Protein AF-A0A7Y6PC56-F1 (afdb_monomer)

Secondary structure (DSSP, 8-state):
-HHHHHHHHHHHHHHHHHHHHHHHHHPPPPTTS---HHHHHHHHHHHHHHHHHHHHHHHHHHHTT-S--------

Structure (mmCIF, N/CA/C/O backbone):
data_AF-A0A7Y6PC56-F1
#
_entry.id   AF-A0A7Y6PC56-F1
#
loop_
_atom_site.group_PDB
_atom_site.id
_atom_site.type_symbol
_atom_site.label_atom_id
_atom_site.label_alt_id
_atom_site.label_comp_id
_atom_site.label_asym_id
_atom_site.label_entity_id
_atom_site.label_seq_id
_atom_site.pdbx_PDB_ins_code
_atom_site.Cartn_x
_atom_site.Cartn_y
_atom_site.Cartn_z
_atom_site.occupancy
_atom_site.B_iso_or_equiv
_atom_site.auth_seq_id
_atom_site.auth_comp_id
_atom_site.auth_asym_id
_atom_site.auth_atom_id
_atom_site.pdbx_PDB_model_num
ATOM 1 N N . MET A 1 1 ? -16.790 8.187 19.817 1.00 55.25 1 MET A N 1
ATOM 2 C CA . MET A 1 1 ? -16.507 8.881 18.535 1.00 55.25 1 MET A CA 1
ATOM 3 C C . MET A 1 1 ? -15.038 8.810 18.106 1.00 55.25 1 MET A C 1
ATOM 5 O O . MET A 1 1 ? -14.793 8.337 17.007 1.00 55.25 1 MET A O 1
ATOM 9 N N . LYS A 1 2 ? -14.055 9.157 18.957 1.00 62.22 2 LYS A N 1
ATOM 10 C CA . LYS A 1 2 ? -12.612 9.115 18.603 1.00 62.22 2 LYS A CA 1
ATOM 11 C C . LYS A 1 2 ? -12.118 7.771 18.028 1.00 62.22 2 LYS A C 1
ATOM 13 O O . LYS A 1 2 ? -11.411 7.768 17.031 1.00 62.22 2 LYS A O 1
ATOM 18 N N . LYS A 1 3 ? -12.539 6.631 18.597 1.00 68.12 3 LYS A N 1
ATOM 19 C CA . LYS A 1 3 ? -12.168 5.292 18.089 1.00 68.12 3 LYS A CA 1
ATOM 20 C C . LYS A 1 3 ? -12.674 5.015 16.666 1.00 68.12 3 LYS A C 1
ATOM 22 O O . LYS A 1 3 ? -11.922 4.465 15.877 1.00 68.12 3 LYS A O 1
ATOM 27 N N . LYS A 1 4 ? -13.892 5.458 16.318 1.00 70.88 4 LYS A N 1
ATOM 28 C CA . LYS A 1 4 ? -14.424 5.312 14.951 1.00 70.88 4 LYS A CA 1
ATOM 29 C C . LYS A 1 4 ? -13.633 6.147 13.944 1.00 70.88 4 LYS A C 1
ATOM 31 O O . LYS A 1 4 ? -13.331 5.652 12.871 1.00 70.88 4 LYS A O 1
ATOM 36 N N . ILE A 1 5 ? -13.236 7.369 14.308 1.00 79.94 5 ILE A N 1
ATOM 37 C CA . ILE A 1 5 ? -12.405 8.227 13.443 1.00 79.94 5 ILE A CA 1
ATOM 38 C C . ILE A 1 5 ? -11.055 7.557 13.158 1.00 79.94 5 ILE A C 1
ATOM 40 O O . ILE A 1 5 ? -10.607 7.542 12.019 1.00 79.94 5 ILE A O 1
ATOM 44 N N . ILE A 1 6 ? -10.436 6.951 14.176 1.00 80.44 6 ILE A N 1
ATOM 45 C CA . ILE A 1 6 ? -9.167 6.225 14.021 1.00 80.44 6 ILE A CA 1
ATOM 46 C C . ILE A 1 6 ? -9.343 4.992 13.124 1.00 80.44 6 ILE A C 1
ATOM 48 O O . ILE A 1 6 ? -8.527 4.772 12.238 1.00 80.44 6 ILE A O 1
ATOM 52 N N . GLN A 1 7 ? -10.413 4.215 13.310 1.00 78.50 7 GLN A N 1
ATOM 53 C CA . GLN A 1 7 ? -10.721 3.047 12.475 1.00 78.50 7 GLN A CA 1
ATOM 54 C C . GLN A 1 7 ? -10.921 3.429 10.999 1.00 78.50 7 GLN A C 1
ATOM 56 O O . GLN A 1 7 ? -10.348 2.801 10.112 1.00 78.50 7 GLN A O 1
ATOM 61 N N . TRP A 1 8 ? -11.686 4.490 10.737 1.00 82.75 8 TRP A N 1
ATOM 62 C CA . TRP A 1 8 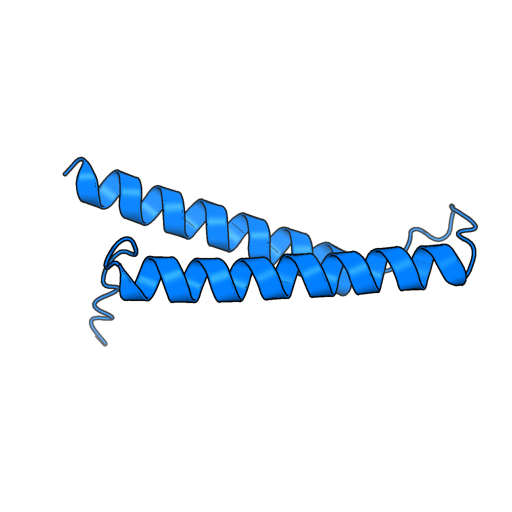? -11.878 5.027 9.389 1.00 82.75 8 TRP A CA 1
ATOM 63 C C . TRP A 1 8 ? -10.579 5.578 8.798 1.00 82.75 8 TRP A C 1
ATOM 65 O O . TRP A 1 8 ? -10.271 5.297 7.647 1.00 82.75 8 TRP A O 1
ATOM 75 N N . GLY A 1 9 ? -9.775 6.288 9.594 1.00 85.69 9 GLY A N 1
ATOM 76 C CA . GLY A 1 9 ? -8.455 6.754 9.172 1.00 85.69 9 GLY A CA 1
ATOM 77 C C . GLY A 1 9 ? -7.540 5.600 8.758 1.00 85.69 9 GLY A C 1
ATOM 78 O O . GLY A 1 9 ? -6.931 5.653 7.694 1.00 85.69 9 GLY A O 1
ATOM 79 N N . LEU A 1 10 ? -7.496 4.522 9.547 1.00 84.19 10 LEU A N 1
ATOM 80 C CA . LEU A 1 10 ? -6.719 3.320 9.228 1.00 84.19 10 LEU A CA 1
ATOM 81 C C . LEU A 1 10 ? -7.227 2.624 7.959 1.00 84.19 10 LEU A C 1
ATOM 83 O O . LEU A 1 10 ? -6.417 2.192 7.142 1.00 84.19 10 LEU A O 1
ATOM 87 N N . MET A 1 11 ? -8.547 2.556 7.765 1.00 84.69 11 MET A N 1
ATOM 88 C CA . MET A 1 11 ? -9.151 2.011 6.547 1.00 84.69 11 MET A CA 1
ATOM 89 C C . MET A 1 11 ? -8.774 2.837 5.310 1.00 84.69 11 MET A C 1
ATOM 91 O O . MET A 1 11 ? -8.348 2.266 4.310 1.00 84.69 11 MET A O 1
ATOM 95 N N . THR A 1 12 ? -8.856 4.168 5.386 1.00 87.00 12 THR A N 1
ATOM 96 C CA . THR A 1 12 ? -8.477 5.064 4.284 1.00 87.00 12 THR A CA 1
ATOM 97 C C . THR A 1 12 ? -6.989 4.968 3.961 1.00 87.00 12 THR A C 1
ATOM 99 O O . THR A 1 12 ? -6.628 4.917 2.790 1.00 87.00 12 THR A O 1
ATOM 102 N N . VAL A 1 13 ? -6.119 4.891 4.973 1.00 89.50 13 VAL A N 1
ATOM 103 C CA . VAL A 1 13 ? -4.667 4.745 4.773 1.00 89.50 13 VAL A CA 1
ATOM 104 C C . VAL A 1 13 ? -4.331 3.410 4.111 1.00 89.50 13 VAL A C 1
ATOM 106 O O . VAL A 1 13 ? -3.561 3.390 3.155 1.00 89.50 13 VAL A O 1
ATOM 109 N N . LEU A 1 14 ? -4.929 2.304 4.566 1.00 88.50 14 LEU A N 1
ATOM 110 C CA . LEU A 1 14 ? -4.748 0.993 3.932 1.00 88.50 14 LEU A CA 1
ATOM 111 C C . LEU A 1 14 ? -5.302 0.972 2.501 1.00 88.50 14 LEU A C 1
ATOM 113 O O . LEU A 1 14 ? -4.667 0.416 1.610 1.00 88.50 14 LEU A O 1
ATOM 117 N N . GLY A 1 15 ? -6.451 1.607 2.263 1.00 87.88 15 GLY A N 1
ATOM 118 C CA . GLY A 1 15 ? -7.041 1.733 0.931 1.00 87.88 15 GLY A CA 1
ATOM 119 C C . GLY A 1 15 ? -6.165 2.542 -0.025 1.00 87.88 15 GLY A C 1
ATOM 120 O O . GLY A 1 15 ? -5.898 2.090 -1.136 1.00 87.88 15 GLY A O 1
ATOM 121 N N . LEU A 1 16 ? -5.659 3.697 0.418 1.00 91.44 16 LEU A N 1
ATOM 122 C CA . LEU A 1 16 ? -4.722 4.525 -0.347 1.00 91.44 16 LEU A CA 1
ATOM 123 C C . LEU A 1 16 ? -3.421 3.775 -0.637 1.00 91.44 16 LEU A C 1
ATOM 125 O O . LEU A 1 16 ? -2.972 3.766 -1.778 1.00 91.44 16 LEU A O 1
ATOM 129 N N . TRP A 1 17 ? -2.844 3.102 0.361 1.00 91.69 17 TRP A N 1
ATOM 130 C CA . TRP A 1 17 ? -1.641 2.287 0.178 1.00 91.69 17 TRP A CA 1
ATOM 131 C C . TRP A 1 17 ? -1.867 1.194 -0.869 1.00 91.69 17 TRP A C 1
ATOM 133 O O . TRP A 1 17 ? -1.066 1.039 -1.797 1.00 91.69 17 TRP A O 1
ATOM 143 N N . GLY A 1 18 ? -2.959 0.438 -0.727 1.00 89.88 18 GLY A N 1
ATOM 144 C CA . GLY A 1 18 ? -3.331 -0.630 -1.647 1.00 89.88 18 GLY A CA 1
ATOM 145 C C . GLY A 1 18 ? -3.544 -0.110 -3.066 1.00 89.88 18 GLY A C 1
ATOM 146 O O . GLY A 1 18 ? -2.996 -0.687 -4.002 1.00 89.88 18 GLY A O 1
ATOM 147 N N . MET A 1 19 ? -4.256 1.011 -3.225 1.00 89.75 19 MET A N 1
ATOM 148 C CA . MET A 1 19 ? -4.461 1.655 -4.525 1.00 89.75 19 MET A CA 1
ATOM 149 C C . MET A 1 19 ? -3.153 2.113 -5.161 1.00 89.75 19 MET A C 1
ATOM 151 O O . MET A 1 19 ? -2.937 1.820 -6.329 1.00 89.75 19 MET A O 1
ATOM 155 N N . VAL A 1 20 ? -2.266 2.785 -4.422 1.00 88.81 20 VAL A N 1
ATOM 156 C CA . VAL A 1 20 ? -0.971 3.234 -4.962 1.00 88.81 20 VAL A CA 1
ATOM 157 C C . VAL A 1 20 ? -0.130 2.037 -5.398 1.00 88.81 20 VAL A C 1
ATOM 159 O O . VAL A 1 20 ? 0.403 2.028 -6.503 1.00 88.81 20 VAL A O 1
ATOM 162 N N . SER A 1 21 ? -0.062 0.989 -4.575 1.00 88.19 21 SER A N 1
ATOM 163 C CA . SER A 1 21 ? 0.685 -0.228 -4.919 1.00 88.19 21 SER A CA 1
ATOM 164 C C . SER A 1 21 ? 0.094 -0.936 -6.144 1.00 88.19 21 SER A C 1
ATOM 166 O O . SER A 1 21 ? 0.840 -1.407 -6.999 1.00 88.19 21 SER A O 1
ATOM 168 N N . PHE A 1 22 ? -1.236 -0.965 -6.269 1.00 87.00 22 PHE A N 1
ATOM 169 C CA . PHE A 1 22 ? -1.920 -1.497 -7.447 1.00 87.00 22 PHE A CA 1
ATOM 170 C C . PHE A 1 22 ? -1.682 -0.638 -8.692 1.00 87.00 22 PHE A C 1
ATOM 172 O O . PHE A 1 22 ? -1.437 -1.176 -9.764 1.00 87.00 22 PHE A O 1
ATOM 179 N N . MET A 1 23 ? -1.701 0.687 -8.556 1.00 87.94 23 MET A N 1
ATOM 180 C CA . MET A 1 23 ? -1.464 1.618 -9.656 1.00 87.94 23 MET A CA 1
ATOM 181 C C . MET A 1 23 ? -0.032 1.505 -10.185 1.00 87.94 23 MET A C 1
ATOM 183 O O . MET A 1 23 ? 0.164 1.556 -11.389 1.00 87.94 23 MET A O 1
ATOM 187 N N . VAL A 1 24 ? 0.957 1.269 -9.318 1.00 86.00 24 VAL A N 1
ATOM 188 C CA . VAL A 1 24 ? 2.343 0.970 -9.731 1.00 86.00 24 VAL A CA 1
ATOM 189 C C . VAL A 1 24 ? 2.446 -0.403 -10.409 1.00 86.00 24 VAL A C 1
ATOM 191 O O . VAL A 1 24 ? 3.235 -0.589 -11.328 1.00 86.00 24 VAL A O 1
ATOM 194 N N . LEU A 1 25 ? 1.637 -1.377 -9.987 1.00 85.50 25 LEU A N 1
ATOM 195 C CA . LEU A 1 25 ? 1.584 -2.702 -10.613 1.00 85.50 25 LEU A CA 1
ATOM 196 C C . LEU A 1 25 ? 0.954 -2.685 -12.009 1.00 85.50 25 LEU A C 1
ATOM 198 O O . LEU A 1 25 ? 1.481 -3.329 -12.922 1.00 85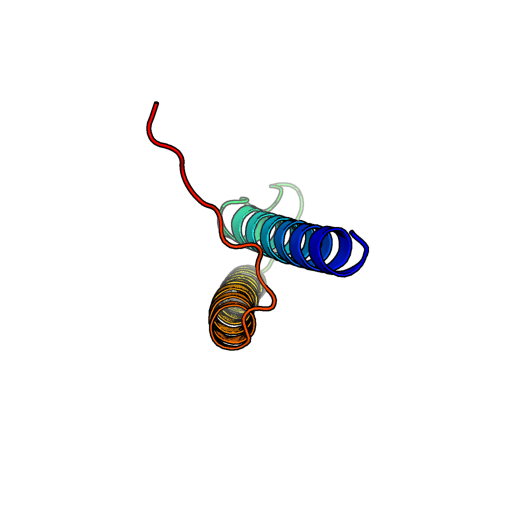.50 25 LEU A O 1
ATOM 202 N N . ALA A 1 26 ? -0.175 -1.987 -12.136 1.00 84.88 26 ALA A N 1
ATOM 203 C CA . ALA A 1 26 ? -0.968 -1.852 -13.352 1.00 84.88 26 ALA A CA 1
ATOM 204 C C . ALA A 1 26 ? -0.403 -0.794 -14.309 1.00 84.88 26 ALA A C 1
ATOM 206 O O . ALA A 1 26 ? -0.627 -0.882 -15.510 1.00 84.88 26 ALA A O 1
ATOM 207 N N . GLY A 1 27 ? 0.322 0.188 -13.774 1.00 79.56 27 GLY A N 1
ATOM 208 C CA . GLY A 1 27 ? 0.994 1.225 -14.534 1.00 79.56 27 GLY A CA 1
ATOM 209 C C . GLY A 1 27 ? 2.073 0.642 -15.435 1.00 79.56 27 GLY A C 1
ATOM 210 O O . GLY A 1 27 ? 2.874 -0.210 -15.036 1.00 79.56 27 GLY A O 1
ATOM 211 N N . GLU A 1 28 ? 2.067 1.119 -16.668 1.00 68.19 28 GLU A N 1
ATOM 212 C CA . GLU A 1 28 ? 3.128 0.905 -17.640 1.00 68.19 28 GLU A CA 1
ATOM 213 C C . GLU A 1 28 ? 4.185 1.991 -17.411 1.00 68.19 28 GLU A C 1
ATOM 215 O O . GLU A 1 28 ? 3.850 3.126 -17.059 1.00 68.19 28 GLU A O 1
ATOM 220 N N . GLU A 1 29 ? 5.465 1.654 -17.550 1.00 63.34 29 GLU A N 1
ATOM 221 C CA . GLU A 1 29 ? 6.525 2.654 -17.409 1.00 63.34 29 GLU A CA 1
ATOM 222 C C . GLU A 1 29 ? 6.424 3.677 -18.542 1.00 63.34 29 GLU A C 1
ATOM 224 O O . GLU A 1 29 ? 6.128 3.327 -19.686 1.00 63.34 29 GLU A O 1
ATOM 229 N N . ALA A 1 30 ? 6.640 4.955 -18.217 1.00 63.41 30 ALA A N 1
ATOM 230 C CA . ALA A 1 30 ? 6.569 6.025 -19.200 1.00 63.41 30 ALA A CA 1
ATOM 231 C C . ALA A 1 30 ? 7.561 5.743 -20.349 1.00 63.41 30 ALA A C 1
ATOM 233 O O . ALA A 1 30 ? 8.743 5.514 -20.080 1.00 63.41 30 ALA A O 1
ATOM 234 N N . PRO A 1 31 ? 7.124 5.810 -21.620 1.00 56.66 31 PRO A N 1
ATOM 235 C CA . PRO A 1 31 ? 7.925 5.403 -22.779 1.00 56.66 31 PRO A CA 1
ATOM 236 C C . PRO A 1 31 ? 9.180 6.263 -23.011 1.00 56.66 31 PRO A C 1
ATOM 238 O O . PRO A 1 31 ? 10.016 5.922 -23.842 1.00 56.66 31 PRO A O 1
ATOM 241 N N . GLU A 1 32 ? 9.317 7.378 -22.290 1.00 62.31 32 GLU A N 1
ATOM 242 C CA . GLU A 1 32 ? 10.456 8.298 -22.370 1.00 62.31 32 GLU A CA 1
ATOM 243 C C . GLU A 1 32 ? 11.636 7.891 -21.473 1.00 62.31 32 GLU A C 1
ATOM 245 O O . GLU A 1 32 ? 12.739 8.418 -21.627 1.00 62.31 32 GLU A O 1
ATOM 250 N N . VAL A 1 33 ? 11.439 6.946 -20.549 1.00 61.31 33 VAL A N 1
ATOM 251 C CA . VAL A 1 33 ? 12.492 6.462 -19.653 1.00 61.31 33 VAL A CA 1
ATOM 252 C C . VAL A 1 33 ? 12.891 5.065 -20.112 1.00 61.31 33 VAL A C 1
ATOM 254 O O . VAL A 1 33 ? 12.165 4.101 -19.893 1.00 61.31 33 VAL A O 1
ATOM 257 N N . CYS A 1 34 ? 14.054 4.937 -20.754 1.00 59.19 34 CYS A N 1
ATOM 258 C CA . CYS A 1 34 ? 14.652 3.633 -21.047 1.00 59.19 34 CYS A CA 1
ATOM 259 C C . CYS A 1 34 ? 15.065 2.950 -19.731 1.00 59.19 34 CYS A C 1
ATOM 261 O O . CYS A 1 34 ? 16.231 3.003 -19.338 1.00 59.19 34 CYS A O 1
ATOM 263 N N . MET A 1 35 ? 14.112 2.348 -19.021 1.00 66.00 35 MET A N 1
ATOM 264 C CA . MET A 1 35 ? 14.386 1.515 -17.856 1.00 66.00 35 MET A CA 1
ATOM 265 C C . MET A 1 35 ? 14.916 0.159 -18.317 1.00 66.00 35 MET A C 1
ATOM 267 O O . MET A 1 35 ? 14.438 -0.437 -19.285 1.00 66.00 35 MET A O 1
ATOM 271 N N . THR A 1 36 ? 15.952 -0.333 -17.639 1.00 77.75 36 THR A N 1
ATOM 272 C CA . THR A 1 36 ? 16.482 -1.668 -17.920 1.00 77.75 36 THR A CA 1
ATOM 273 C C . THR A 1 36 ? 15.422 -2.698 -17.527 1.00 77.75 36 THR A C 1
ATOM 275 O O . THR A 1 36 ? 14.780 -2.552 -16.492 1.00 77.75 36 THR A O 1
ATOM 278 N N . LEU A 1 37 ? 15.277 -3.787 -18.293 1.00 77.06 37 LEU A N 1
ATOM 279 C CA . LEU A 1 37 ? 14.366 -4.906 -17.976 1.00 77.06 37 LEU A CA 1
ATOM 280 C C . LEU A 1 37 ? 14.457 -5.373 -16.510 1.00 77.06 37 LEU A C 1
ATOM 282 O O . LEU A 1 37 ? 13.453 -5.760 -15.916 1.00 77.06 37 LEU A O 1
ATOM 286 N N . GLY A 1 38 ? 15.660 -5.328 -15.928 1.00 80.19 38 GLY A N 1
ATOM 287 C CA . GLY A 1 38 ? 15.888 -5.642 -14.519 1.00 80.19 38 GLY A CA 1
ATOM 288 C C . GLY A 1 38 ? 15.168 -4.690 -13.563 1.00 80.19 38 GLY A C 1
ATOM 289 O O . GLY A 1 38 ? 14.516 -5.166 -12.637 1.00 80.19 38 GLY A O 1
ATOM 290 N N . ASP A 1 39 ? 15.221 -3.381 -13.810 1.00 81.50 39 ASP A N 1
ATOM 291 C CA . ASP A 1 39 ? 14.578 -2.365 -12.969 1.00 81.50 39 ASP A CA 1
ATOM 292 C C . ASP A 1 39 ? 13.048 -2.462 -13.039 1.00 81.50 39 ASP A C 1
ATOM 294 O O . ASP A 1 39 ? 12.392 -2.411 -11.999 1.00 81.50 39 ASP A O 1
ATOM 298 N N . PHE A 1 40 ? 12.486 -2.743 -14.221 1.00 80.00 40 PHE A N 1
ATOM 299 C CA . PHE A 1 40 ? 11.048 -2.991 -14.401 1.00 80.00 40 PHE A CA 1
ATOM 300 C C . PHE A 1 40 ? 10.550 -4.162 -13.548 1.00 80.00 40 PHE A C 1
ATOM 302 O O . PHE A 1 40 ? 9.552 -4.066 -12.824 1.00 80.00 40 PHE A O 1
ATOM 309 N N . PHE A 1 41 ? 11.268 -5.289 -13.598 1.00 82.56 41 PHE A N 1
ATOM 310 C CA . PHE A 1 41 ? 10.940 -6.451 -12.776 1.00 82.56 41 PHE A CA 1
ATOM 311 C C . PHE A 1 41 ? 11.116 -6.162 -11.286 1.00 82.56 41 PHE A C 1
AT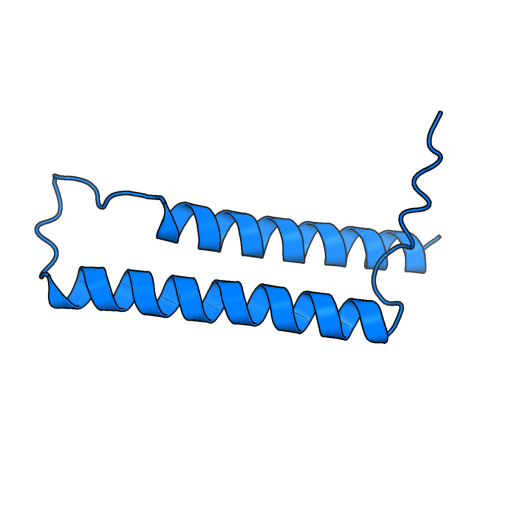OM 313 O O . PHE A 1 41 ? 10.310 -6.630 -10.482 1.00 82.56 41 PHE A O 1
ATOM 320 N N . LEU A 1 42 ? 12.127 -5.377 -10.911 1.00 87.06 42 LEU A N 1
ATOM 321 C CA . LEU A 1 42 ? 12.400 -5.013 -9.523 1.00 87.06 42 LEU A CA 1
ATOM 322 C C . LEU A 1 42 ? 11.288 -4.117 -8.965 1.00 87.06 42 LEU A C 1
ATOM 324 O O . LEU A 1 42 ? 10.781 -4.388 -7.878 1.00 87.06 42 LEU A O 1
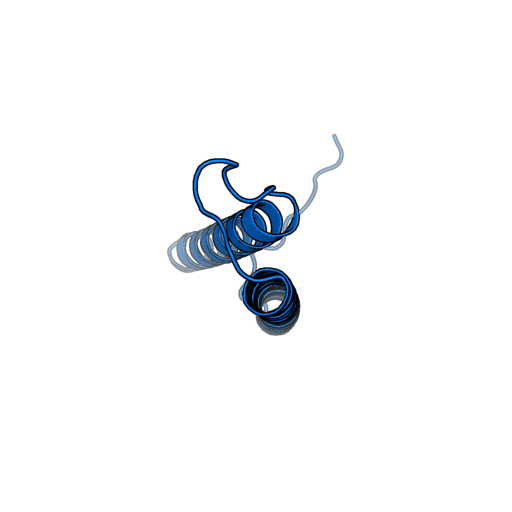ATOM 328 N N . ILE A 1 43 ? 10.828 -3.126 -9.733 1.00 86.94 43 ILE A N 1
ATOM 329 C CA . ILE A 1 43 ? 9.702 -2.253 -9.378 1.00 86.94 43 ILE A CA 1
ATOM 330 C C . ILE A 1 43 ? 8.414 -3.064 -9.238 1.00 86.94 43 ILE A C 1
ATOM 332 O O . ILE A 1 43 ? 7.720 -2.936 -8.226 1.00 86.94 43 ILE A O 1
ATOM 336 N N . LYS A 1 44 ? 8.110 -3.960 -10.186 1.00 85.25 44 LYS A N 1
ATOM 337 C CA . LYS A 1 44 ? 6.929 -4.832 -10.082 1.00 85.25 44 LYS A CA 1
ATOM 338 C C . LYS A 1 44 ? 7.010 -5.776 -8.887 1.00 85.25 44 LYS A C 1
ATOM 340 O O . LYS A 1 44 ? 6.033 -5.902 -8.153 1.00 85.25 44 LYS A O 1
ATOM 345 N N . ALA A 1 45 ? 8.158 -6.405 -8.643 1.00 89.62 45 ALA A N 1
ATOM 346 C CA . ALA A 1 45 ? 8.354 -7.279 -7.488 1.00 89.62 45 ALA A CA 1
ATOM 347 C C . ALA A 1 45 ? 8.202 -6.515 -6.163 1.00 89.62 45 ALA A C 1
ATOM 349 O O . ALA A 1 45 ? 7.574 -7.006 -5.218 1.00 89.62 45 ALA A O 1
ATOM 350 N N . LEU A 1 46 ? 8.722 -5.290 -6.098 1.00 89.44 46 LEU A N 1
ATOM 351 C CA . LEU A 1 46 ? 8.613 -4.421 -4.931 1.00 89.44 46 LEU A CA 1
ATOM 352 C C . LEU A 1 46 ? 7.167 -3.962 -4.710 1.00 89.44 46 LEU A C 1
ATOM 354 O O . LEU A 1 46 ? 6.683 -3.988 -3.578 1.00 89.44 46 LEU A O 1
ATOM 358 N N . ALA A 1 47 ? 6.435 -3.651 -5.779 1.00 88.88 47 ALA A N 1
ATOM 359 C CA . ALA A 1 47 ? 5.017 -3.324 -5.719 1.00 88.88 47 ALA A CA 1
ATOM 360 C C . ALA A 1 47 ? 4.154 -4.525 -5.282 1.00 88.88 47 ALA A C 1
ATOM 362 O O . ALA A 1 47 ? 3.287 -4.358 -4.426 1.00 88.88 47 ALA A O 1
ATOM 363 N N . ILE A 1 48 ? 4.437 -5.747 -5.758 1.00 90.44 48 ILE A N 1
ATOM 364 C CA . ILE A 1 48 ? 3.785 -6.987 -5.280 1.00 90.44 48 ILE A CA 1
ATOM 365 C C . ILE A 1 48 ? 4.055 -7.202 -3.793 1.00 90.44 48 ILE A C 1
ATOM 367 O O . ILE A 1 48 ? 3.140 -7.531 -3.033 1.00 90.44 48 ILE A O 1
ATOM 371 N N . THR A 1 49 ? 5.301 -7.004 -3.364 1.00 92.56 49 THR A N 1
ATOM 372 C CA . THR A 1 49 ? 5.701 -7.157 -1.961 1.00 92.56 49 THR A CA 1
ATOM 373 C C . THR A 1 49 ? 4.979 -6.137 -1.081 1.00 92.56 49 THR A C 1
ATOM 375 O O . THR A 1 49 ? 4.399 -6.502 -0.058 1.00 92.56 49 THR A O 1
ATOM 378 N N . SER A 1 50 ? 4.934 -4.874 -1.510 1.00 90.62 50 SER A N 1
ATOM 379 C CA . SER A 1 50 ? 4.222 -3.794 -0.819 1.00 90.62 50 SER A CA 1
ATOM 380 C C . SER A 1 50 ? 2.715 -4.054 -0.744 1.00 90.62 50 SER A C 1
ATOM 382 O O . SER A 1 50 ? 2.109 -3.925 0.322 1.00 90.62 50 SER A O 1
ATOM 384 N N . PHE A 1 51 ? 2.107 -4.505 -1.843 1.00 89.94 51 PHE A N 1
ATOM 385 C CA . PHE A 1 51 ? 0.685 -4.839 -1.899 1.00 89.94 51 PHE A CA 1
ATOM 386 C C . PHE A 1 51 ? 0.338 -6.030 -0.997 1.00 89.94 51 PHE A C 1
ATOM 388 O O . PHE A 1 51 ? -0.622 -5.981 -0.227 1.00 89.94 51 PHE A O 1
ATOM 395 N N . SER A 1 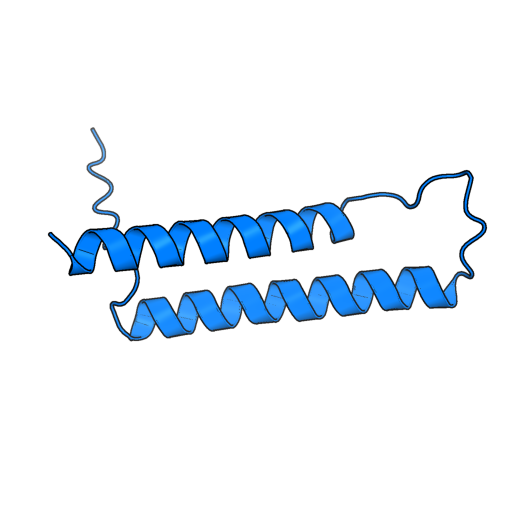52 ? 1.170 -7.073 -1.010 1.00 91.44 52 SER A N 1
ATOM 396 C CA . SER A 1 52 ? 1.029 -8.228 -0.117 1.00 91.44 52 SER A CA 1
ATOM 397 C C . SER A 1 52 ? 1.156 -7.818 1.353 1.00 91.44 52 SER A C 1
ATOM 399 O O . SER A 1 52 ? 0.354 -8.241 2.188 1.00 91.44 52 SER A O 1
ATOM 401 N N . GLY A 1 53 ? 2.105 -6.930 1.666 1.00 91.12 53 GLY A N 1
ATOM 402 C CA . GLY A 1 53 ? 2.251 -6.316 2.985 1.00 91.12 53 GLY A CA 1
ATOM 403 C C . GLY A 1 53 ? 1.002 -5.541 3.409 1.00 91.12 53 GLY A C 1
ATOM 404 O O . GLY A 1 53 ? 0.530 -5.709 4.532 1.00 91.12 53 GLY A O 1
ATOM 405 N N . CYS A 1 54 ? 0.403 -4.771 2.498 1.00 91.19 54 CYS A N 1
ATOM 406 C CA . CYS A 1 54 ? -0.844 -4.048 2.742 1.00 91.19 54 CYS A CA 1
ATOM 407 C C . CYS A 1 54 ? -2.002 -4.995 3.100 1.00 91.19 54 CYS A C 1
ATOM 409 O O . CYS A 1 54 ? -2.725 -4.749 4.067 1.00 91.19 54 CYS A O 1
ATOM 411 N N . ILE A 1 55 ? -2.152 -6.111 2.379 1.00 88.00 55 ILE A N 1
ATOM 412 C CA . ILE A 1 55 ? -3.187 -7.119 2.662 1.00 88.00 55 ILE A CA 1
ATOM 413 C C . ILE A 1 55 ? -2.951 -7.776 4.025 1.00 88.00 55 ILE A C 1
ATOM 415 O O . ILE A 1 55 ? -3.892 -7.939 4.805 1.00 88.00 55 ILE A O 1
ATOM 419 N N . LEU A 1 56 ? -1.708 -8.145 4.344 1.00 91.12 56 LEU A N 1
ATOM 420 C CA . LEU A 1 56 ? -1.366 -8.748 5.634 1.00 91.12 56 LEU A CA 1
ATOM 421 C C . LEU A 1 56 ? -1.620 -7.779 6.794 1.00 91.12 56 LEU A C 1
ATOM 423 O O . LEU A 1 56 ? -2.241 -8.173 7.784 1.00 91.12 56 LEU A O 1
ATOM 427 N N . CYS A 1 57 ? -1.223 -6.513 6.650 1.00 88.25 57 CYS A N 1
ATOM 428 C CA . CYS A 1 57 ? -1.523 -5.451 7.607 1.00 88.25 57 CYS A CA 1
ATOM 429 C C . CYS A 1 57 ? -3.032 -5.262 7.780 1.00 88.25 57 CYS A C 1
ATOM 431 O O . CYS A 1 57 ? -3.506 -5.221 8.913 1.00 88.25 57 CYS A O 1
ATOM 433 N N . GLY A 1 58 ? -3.800 -5.235 6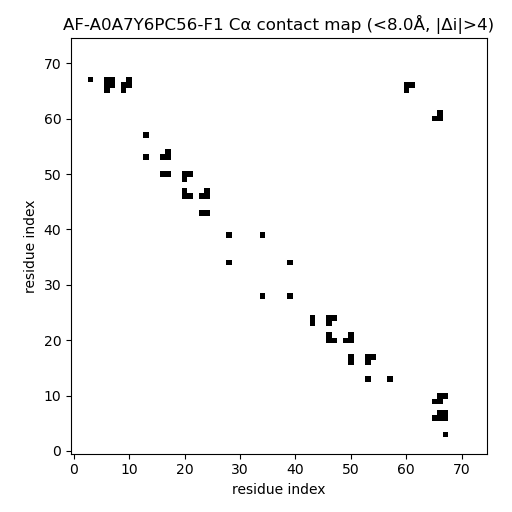.687 1.00 86.00 58 GLY A N 1
ATOM 434 C CA . GLY A 1 58 ? -5.260 -5.166 6.730 1.00 86.00 58 GLY A CA 1
ATOM 435 C C . GLY A 1 58 ? -5.877 -6.344 7.486 1.00 86.00 58 GLY A C 1
ATOM 436 O O . GLY A 1 58 ? -6.664 -6.141 8.409 1.00 86.00 58 GLY A O 1
ATOM 437 N N . LYS A 1 59 ? -5.453 -7.580 7.189 1.00 85.25 59 LYS A N 1
ATOM 438 C CA . LYS A 1 59 ? -5.907 -8.788 7.906 1.00 85.25 59 LYS A CA 1
ATOM 439 C C . LYS A 1 59 ? -5.537 -8.743 9.389 1.00 85.25 59 LYS A C 1
ATOM 441 O O . LYS A 1 59 ? -6.330 -9.165 10.230 1.00 85.25 59 LYS A O 1
ATOM 446 N N . TRP A 1 60 ? -4.357 -8.232 9.731 1.00 86.62 60 TRP A N 1
ATOM 447 C CA . TRP A 1 60 ? -3.908 -8.116 11.117 1.00 86.62 60 TRP A CA 1
ATOM 448 C C . TRP A 1 60 ? -4.676 -7.039 11.894 1.00 86.62 60 TRP A C 1
ATOM 450 O O . TRP A 1 60 ? -5.126 -7.297 13.012 1.00 86.62 60 TRP A O 1
ATOM 460 N N . LEU A 1 61 ? -4.907 -5.868 11.290 1.00 83.19 61 LEU A N 1
ATOM 461 C CA . LEU A 1 61 ? -5.767 -4.825 11.856 1.00 83.19 61 LEU A CA 1
ATOM 462 C C . LEU A 1 61 ? -7.212 -5.309 12.020 1.00 83.19 61 LEU A C 1
ATOM 464 O O . LEU A 1 61 ? -7.833 -5.021 13.044 1.00 83.19 61 LEU A O 1
ATOM 468 N N . SER A 1 62 ? -7.719 -6.086 11.059 1.00 80.31 62 SER A N 1
ATOM 469 C CA . SER A 1 62 ? -9.046 -6.704 11.129 1.00 80.31 62 SER A CA 1
ATOM 470 C C . SER A 1 62 ? -9.155 -7.648 12.319 1.00 80.31 62 SER A C 1
ATOM 472 O O . SER A 1 62 ? -10.097 -7.543 13.097 1.00 80.31 62 SER A O 1
ATOM 474 N 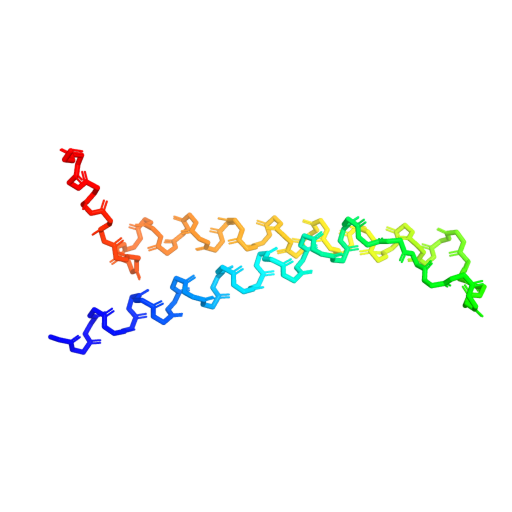N . LYS A 1 63 ? -8.163 -8.528 12.518 1.00 80.81 63 LYS A N 1
ATOM 475 C CA . LYS A 1 63 ? -8.127 -9.447 13.667 1.00 80.81 63 LYS A CA 1
ATOM 476 C C . LYS A 1 63 ? -8.073 -8.721 15.011 1.00 80.81 63 LYS A C 1
ATOM 478 O O . LYS A 1 63 ? -8.577 -9.241 15.997 1.00 80.81 63 LYS A O 1
ATOM 483 N N . LYS A 1 64 ? -7.471 -7.530 15.062 1.00 80.19 64 LYS A N 1
ATOM 484 C CA . LYS A 1 64 ? -7.428 -6.693 16.269 1.00 80.19 64 LYS A CA 1
ATOM 485 C C . LYS A 1 64 ? -8.701 -5.871 16.512 1.00 80.19 64 LYS A C 1
ATOM 487 O O . LYS A 1 64 ? -8.751 -5.154 17.508 1.00 80.19 64 LYS A O 1
ATOM 492 N N . GLY A 1 65 ? -9.695 -5.917 15.620 1.00 74.31 65 GLY A N 1
ATOM 493 C CA . GLY A 1 65 ? -10.886 -5.060 15.708 1.00 74.31 65 GLY A CA 1
ATOM 494 C C . GLY A 1 65 ? -10.578 -3.568 15.509 1.00 74.31 65 GLY A C 1
ATOM 495 O O . GLY A 1 65 ? -11.337 -2.699 15.934 1.00 74.31 65 GLY A O 1
ATOM 496 N N . LEU A 1 66 ? -9.436 -3.252 14.891 1.00 69.56 66 LEU A N 1
ATOM 497 C CA . LEU A 1 66 ? -8.997 -1.883 14.589 1.00 69.56 66 LEU A CA 1
ATOM 498 C C . LEU A 1 66 ? -9.524 -1.376 13.242 1.00 69.56 66 LEU A C 1
ATOM 500 O O . LEU A 1 66 ? -9.273 -0.226 12.889 1.00 69.56 66 LEU A O 1
ATOM 504 N N . LEU A 1 67 ? -10.258 -2.213 12.512 1.00 68.06 67 LEU A N 1
ATOM 505 C CA . LEU A 1 67 ? -11.033 -1.801 11.349 1.00 68.06 67 LEU A CA 1
ATOM 506 C C . LEU A 1 67 ? -12.486 -1.556 11.757 1.00 68.06 67 LEU A C 1
ATOM 508 O O . LEU A 1 67 ? -12.981 -2.221 12.672 1.00 68.06 67 LEU A O 1
ATOM 512 N N . PRO A 1 68 ? -13.160 -0.581 11.129 1.00 63.88 68 PRO A N 1
ATOM 513 C CA . PRO A 1 68 ? -14.562 -0.340 11.402 1.00 63.88 68 PRO A CA 1
ATOM 514 C C . PRO A 1 68 ? -15.346 -1.576 10.956 1.00 63.88 68 PRO A C 1
ATOM 516 O O . PRO A 1 68 ? -15.149 -2.063 9.845 1.00 63.88 68 PRO A O 1
ATOM 519 N N . GLU A 1 69 ? -16.223 -2.092 11.817 1.00 61.75 69 GLU A N 1
ATOM 520 C CA . GLU A 1 69 ? -17.2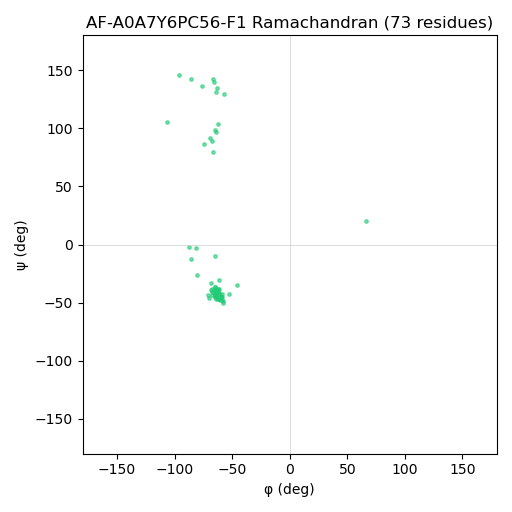22 -3.069 11.387 1.00 61.75 69 GLU A CA 1
ATOM 521 C C . GLU A 1 69 ? -18.117 -2.375 10.364 1.00 61.75 69 GLU A C 1
ATOM 523 O O . GLU A 1 69 ? -18.927 -1.502 10.695 1.00 61.75 69 GLU A O 1
ATOM 528 N N . ILE A 1 70 ? -17.892 -2.707 9.098 1.00 61.19 70 ILE A N 1
ATOM 529 C CA . ILE A 1 70 ? -18.740 -2.310 7.987 1.00 61.19 70 ILE A CA 1
ATOM 530 C C . ILE A 1 70 ? -19.978 -3.193 8.120 1.00 61.19 70 ILE A C 1
ATOM 532 O O . ILE A 1 70 ? -20.025 -4.305 7.604 1.00 61.19 70 ILE A O 1
ATOM 536 N N . ASN A 1 71 ? -20.945 -2.748 8.922 1.00 50.75 71 ASN A N 1
ATOM 537 C CA . ASN A 1 71 ? -22.276 -3.329 8.891 1.00 50.75 71 ASN A CA 1
ATOM 538 C C . ASN A 1 71 ? -22.864 -2.898 7.547 1.00 50.75 71 ASN A C 1
ATOM 540 O O . ASN A 1 71 ? -23.340 -1.771 7.410 1.00 50.75 71 ASN A O 1
ATOM 544 N N . ILE A 1 72 ? -22.673 -3.736 6.528 1.00 55.75 72 ILE A N 1
ATOM 545 C CA . ILE A 1 72 ? -23.346 -3.591 5.246 1.00 55.75 72 ILE A CA 1
ATOM 546 C C . ILE A 1 72 ? -24.809 -3.871 5.576 1.00 55.75 72 ILE A C 1
ATOM 548 O O . ILE A 1 72 ? -25.236 -5.021 5.621 1.00 55.75 72 ILE A O 1
ATOM 552 N N . GLN A 1 73 ? -25.543 -2.819 5.937 1.00 46.62 73 GLN A N 1
ATOM 553 C CA . GLN A 1 73 ? -26.990 -2.846 5.842 1.00 46.62 73 GLN A CA 1
ATOM 554 C C . GLN A 1 73 ? -27.277 -2.990 4.350 1.00 46.62 73 GLN A C 1
ATOM 556 O O . GLN A 1 73 ? -27.130 -2.038 3.588 1.00 46.62 73 GLN A O 1
ATOM 561 N N . GLU A 1 74 ? -27.511 -4.234 3.948 1.00 45.31 74 GLU A N 1
ATOM 562 C CA . GLU A 1 74 ? -28.121 -4.594 2.678 1.00 45.31 74 GLU A CA 1
ATOM 563 C C . GLU A 1 74 ? -29.551 -4.035 2.742 1.00 45.31 74 GLU A C 1
ATOM 565 O O . GLU A 1 74 ? -30.391 -4.576 3.463 1.00 45.31 74 GLU A O 1
ATOM 570 N N . ASP A 1 75 ? -29.749 -2.863 2.131 1.00 39.31 75 ASP A N 1
ATOM 571 C CA . ASP A 1 75 ? -31.056 -2.237 1.878 1.00 39.31 75 ASP A CA 1
ATOM 572 C C . ASP A 1 75 ? -31.469 -2.529 0.431 1.00 39.31 75 ASP A C 1
ATOM 574 O O . ASP A 1 7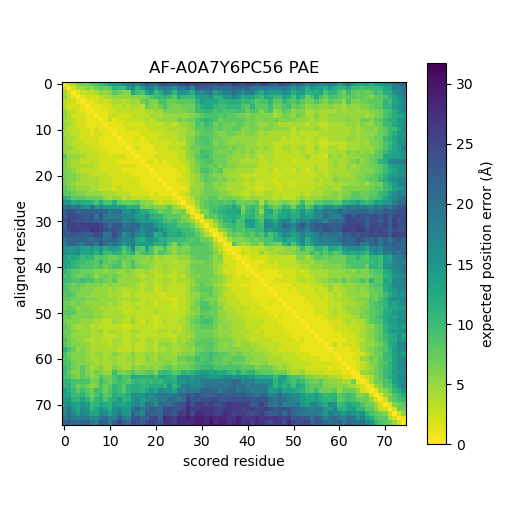5 ? -30.611 -2.335 -0.468 1.00 39.31 75 ASP A O 1
#

Organism: Phocaeicola vulgatus (NCBI:txid821)

Sequence (75 aa):
MKKKIIQWGLMTVLGLWGMVSFMVLAGEEAPEVCMTLGDFFLIKALAITSFSGCILCGKWLSKKGLLPEINIQED

Radius of gyration: 16.58 Å; Cα contacts (8 Å, |Δi|>4): 34; chains: 1; bounding box: 48×19×41 Å

Solvent-accessible surface area (backbone atoms only — not comparable to full-atom values): 4348 Å² total; per-residue (Å²): 111,72,68,59,55,53,12,49,50,50,49,50,51,50,50,50,51,38,49,51,25,47,48,60,56,73,48,74,79,62,90,88,58,92,68,52,75,66,55,55,51,49,53,42,53,50,25,52,51,50,34,51,48,43,51,52,50,50,54,51,37,49,76,68,64,51,42,64,83,79,77,76,75,86,125

Foldseek 3Di:
DVLQVQQVVLVVVLVVQLVVLVCQLVDDPDPVDPDDPVVNVVSNVVSVVSNVVSVVVVVVCVVVVSHDPPPPPPD

pLDDT: mean 78.22, std 13.11, range [39.31, 92.56]

Mean predicted aligned error: 8.51 Å